Protein AF-A0A1Q5F038-F1 (afdb_monomer_lite)

Radius of gyration: 23.94 Å; chains: 1; bounding box: 42×22×82 Å

Sequence (68 aa):
MSTDLKTIEPPLPGTAVERRPAPVVRCRRCHRPLHSPESRWEKLGRHCADAPERTRVYVIDQDQLPGT

Foldseek 3Di:
DDDPPPPPPDDDVPPPDDPDPDPFQAAPPPRHTDDDPVCSVVSHDPVRVPDDDDDDDDPDDDDDDDDD

Structure (mmCIF, N/CA/C/O backbone):
data_AF-A0A1Q5F038-F1
#
_entry.id   AF-A0A1Q5F038-F1
#
loop_
_atom_site.group_PDB
_atom_site.id
_atom_site.type_symbol
_atom_site.label_atom_id
_atom_site.label_alt_id
_atom_site.label_comp_id
_atom_site.label_asym_id
_atom_site.label_entity_id
_atom_site.label_seq_id
_atom_site.pdbx_PDB_ins_code
_atom_site.Cartn_x
_atom_site.Cartn_y
_atom_site.Cartn_z
_atom_site.occupancy
_atom_site.B_iso_or_equiv
_atom_site.auth_seq_id
_atom_site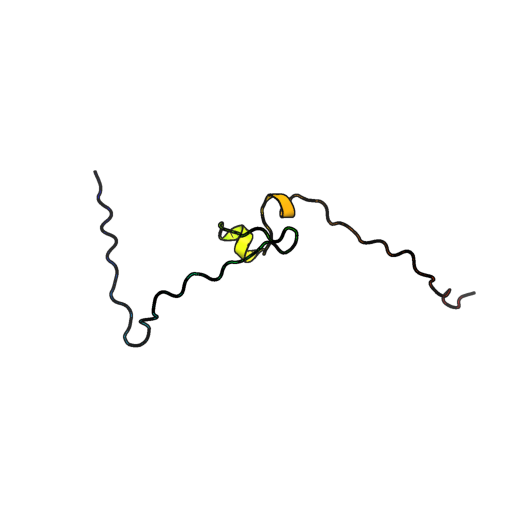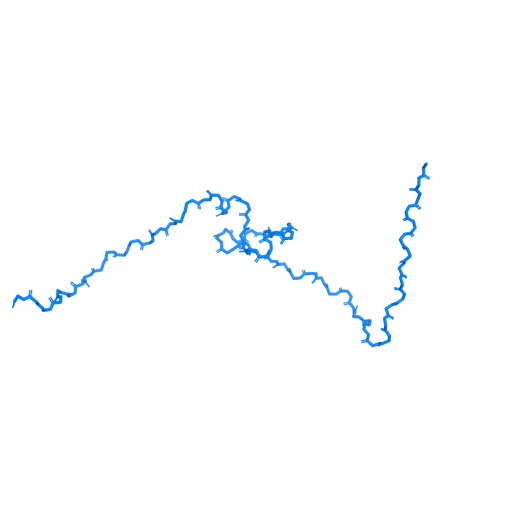.auth_comp_id
_atom_site.auth_asym_id
_atom_site.auth_atom_id
_atom_site.pdbx_PDB_model_num
ATOM 1 N N . MET A 1 1 ? 0.906 8.124 -41.488 1.00 39.62 1 MET A N 1
ATOM 2 C CA . MET A 1 1 ? 1.354 6.889 -40.813 1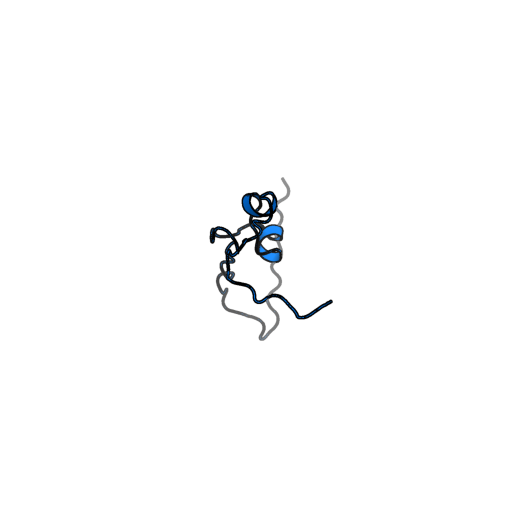.00 39.62 1 MET A CA 1
ATOM 3 C C . MET A 1 1 ? 2.728 7.174 -40.224 1.00 39.62 1 MET A C 1
ATOM 5 O O . MET A 1 1 ? 3.720 6.989 -40.912 1.00 39.62 1 MET A O 1
ATOM 9 N N . SER A 1 2 ? 2.785 7.758 -39.024 1.00 43.59 2 SER A N 1
ATOM 10 C CA . SER A 1 2 ? 4.055 8.152 -38.398 1.00 43.59 2 SER A CA 1
ATOM 11 C C . SER A 1 2 ? 4.598 6.979 -37.592 1.00 43.59 2 SER A C 1
ATOM 13 O O . SER A 1 2 ? 4.023 6.603 -36.575 1.00 43.59 2 SER A O 1
ATOM 15 N N . THR A 1 3 ? 5.669 6.360 -38.081 1.00 53.72 3 THR A N 1
ATOM 16 C CA . THR A 1 3 ? 6.438 5.363 -37.336 1.00 53.72 3 THR A CA 1
ATOM 17 C C . THR A 1 3 ? 7.359 6.094 -36.369 1.00 53.72 3 THR A C 1
ATOM 19 O O . THR A 1 3 ? 8.370 6.660 -36.780 1.00 53.72 3 THR A O 1
ATOM 22 N N . ASP A 1 4 ? 6.982 6.094 -35.094 1.00 55.44 4 ASP A N 1
ATOM 23 C CA . ASP A 1 4 ? 7.789 6.584 -33.977 1.00 55.44 4 ASP A CA 1
ATOM 24 C C . ASP A 1 4 ? 9.005 5.652 -33.797 1.00 55.44 4 ASP A C 1
ATOM 26 O O . ASP A 1 4 ? 8.985 4.666 -33.055 1.00 55.44 4 ASP A O 1
ATOM 30 N N . LEU A 1 5 ? 10.062 5.903 -34.574 1.00 58.50 5 LEU A N 1
ATOM 31 C CA . LEU A 1 5 ? 11.378 5.306 -34.372 1.00 58.50 5 LEU A CA 1
ATOM 32 C C . LEU A 1 5 ? 11.952 5.917 -33.097 1.00 58.50 5 LEU A C 1
ATOM 34 O O . LEU A 1 5 ? 12.642 6.932 -33.117 1.00 58.50 5 LEU A O 1
ATOM 38 N N . LYS A 1 6 ? 11.624 5.295 -31.967 1.00 61.44 6 LYS A N 1
ATOM 39 C CA . LYS A 1 6 ? 12.222 5.595 -30.674 1.00 61.44 6 LYS A CA 1
ATOM 40 C C . LYS A 1 6 ? 13.718 5.290 -30.773 1.00 61.44 6 LYS A C 1
ATOM 42 O O . LYS A 1 6 ? 14.119 4.142 -30.603 1.00 61.44 6 LYS A O 1
ATOM 47 N N . THR A 1 7 ? 14.530 6.293 -31.099 1.00 59.84 7 THR A N 1
ATOM 48 C CA . THR A 1 7 ? 15.992 6.212 -31.040 1.00 59.84 7 THR A CA 1
ATOM 49 C C . THR A 1 7 ? 16.370 5.814 -29.621 1.00 59.84 7 THR A C 1
ATOM 51 O O . THR A 1 7 ? 16.213 6.588 -28.680 1.00 59.84 7 THR A O 1
ATOM 54 N N . ILE A 1 8 ? 16.785 4.562 -29.447 1.00 69.69 8 ILE A N 1
ATOM 55 C CA . ILE A 1 8 ? 17.269 4.064 -28.165 1.00 69.69 8 ILE A CA 1
ATOM 56 C C . ILE A 1 8 ? 18.739 4.461 -28.121 1.00 69.69 8 ILE A C 1
ATOM 58 O O . ILE A 1 8 ? 19.573 3.795 -28.732 1.00 69.69 8 ILE A O 1
ATOM 62 N N . GLU A 1 9 ? 19.046 5.585 -27.475 1.00 75.00 9 GLU A N 1
ATOM 63 C CA . GLU A 1 9 ? 20.436 5.960 -27.223 1.00 75.00 9 GLU A CA 1
ATOM 64 C C . GLU A 1 9 ? 21.163 4.806 -26.513 1.00 75.00 9 GLU A C 1
ATOM 66 O O . GLU A 1 9 ? 20.587 4.166 -25.619 1.00 75.00 9 GLU A O 1
ATOM 71 N N . PRO A 1 10 ? 22.408 4.496 -26.916 1.00 75.31 10 PRO A N 1
ATOM 72 C CA . PRO A 1 10 ? 23.190 3.480 -26.237 1.00 75.31 10 PRO A CA 1
ATOM 73 C C . PRO A 1 10 ? 23.404 3.889 -24.770 1.00 75.31 10 PRO A C 1
ATOM 75 O O . PRO A 1 10 ? 23.620 5.069 -24.484 1.00 75.31 10 PRO A O 1
ATOM 78 N N . PRO A 1 11 ? 23.328 2.937 -23.822 1.00 73.88 11 PRO A N 1
ATOM 79 C CA . PRO A 1 11 ? 23.526 3.238 -22.411 1.00 73.88 11 PRO A CA 1
ATOM 80 C C . PRO A 1 11 ? 24.928 3.809 -22.180 1.00 73.88 11 PRO A C 1
ATOM 82 O O . PRO A 1 11 ? 25.886 3.420 -22.851 1.00 73.88 11 PRO A O 1
ATOM 85 N N . LEU A 1 12 ? 25.050 4.704 -21.198 1.00 81.56 12 LEU A N 1
ATOM 86 C CA . LEU A 1 12 ? 26.343 5.243 -20.790 1.00 81.56 12 LEU A CA 1
ATOM 87 C C . LEU A 1 12 ? 27.289 4.094 -20.374 1.00 81.56 12 LEU A C 1
ATOM 89 O O . LEU A 1 12 ? 26.845 3.083 -19.811 1.00 81.56 12 LEU A O 1
ATOM 93 N N . PRO A 1 13 ? 28.603 4.215 -20.636 1.00 79.12 13 PRO A N 1
ATOM 94 C CA . PRO A 1 13 ? 29.570 3.196 -20.244 1.00 79.12 13 PRO A CA 1
ATOM 95 C C . PRO A 1 13 ? 29.516 2.966 -18.726 1.00 79.12 13 PRO A C 1
ATOM 97 O O . PRO A 1 13 ? 29.579 3.907 -17.940 1.00 79.12 13 PRO A O 1
ATOM 100 N N . GLY A 1 14 ? 29.353 1.706 -18.312 1.00 78.12 14 GLY A N 1
ATOM 101 C CA . GLY A 1 14 ? 29.196 1.319 -16.902 1.00 78.12 14 GLY A CA 1
ATOM 102 C C . GLY A 1 14 ? 27.772 1.427 -16.336 1.00 78.12 14 GLY A C 1
ATOM 103 O O . GLY A 1 14 ? 27.535 0.948 -15.231 1.00 78.12 14 GLY A O 1
ATOM 104 N N . THR A 1 15 ? 26.801 1.978 -17.078 1.00 74.00 15 THR A N 1
ATOM 105 C CA . THR A 1 15 ? 25.376 2.006 -16.678 1.00 74.00 15 THR A CA 1
ATOM 106 C C . THR A 1 15 ? 24.538 0.950 -17.395 1.00 74.00 15 THR A C 1
ATOM 108 O O . THR A 1 15 ? 23.309 0.959 -17.305 1.00 74.00 15 THR A O 1
ATOM 111 N N . ALA A 1 16 ? 25.184 0.052 -18.141 1.00 74.06 16 ALA A N 1
ATOM 112 C CA . ALA A 1 16 ? 24.541 -1.112 -18.724 1.00 74.06 16 ALA A CA 1
ATOM 113 C C . ALA A 1 16 ? 24.171 -2.084 -17.595 1.00 74.06 16 ALA A C 1
ATOM 115 O O . ALA A 1 16 ? 24.969 -2.917 -17.175 1.00 74.06 16 ALA A O 1
ATOM 116 N N . VAL A 1 17 ? 22.959 -1.939 -17.068 1.00 70.75 17 VAL A N 1
ATOM 117 C CA . VAL A 1 17 ? 22.398 -2.885 -16.105 1.00 70.75 17 VAL A CA 1
ATOM 11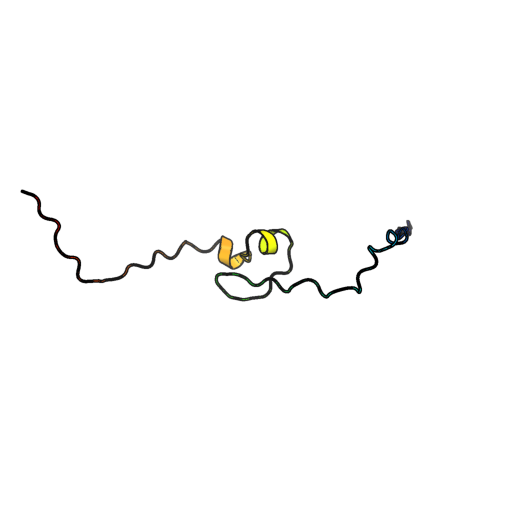8 C C . VAL A 1 17 ? 21.672 -3.968 -16.897 1.00 70.75 17 VAL A C 1
ATOM 120 O O . VAL A 1 17 ? 20.850 -3.644 -17.762 1.00 70.75 17 VAL A O 1
ATOM 123 N N . GLU A 1 18 ? 21.935 -5.248 -16.608 1.00 75.75 18 GLU A N 1
ATOM 124 C CA . GLU A 1 18 ? 21.039 -6.319 -17.057 1.00 75.75 18 GLU A CA 1
ATOM 125 C C . GLU A 1 18 ? 19.613 -5.940 -16.657 1.00 75.75 18 GLU A C 1
ATOM 127 O O . GLU A 1 18 ? 19.388 -5.480 -15.534 1.00 75.75 18 GLU A O 1
ATOM 132 N N . ARG A 1 19 ? 18.651 -6.062 -17.583 1.00 68.81 19 ARG A N 1
ATOM 133 C CA . ARG A 1 19 ? 17.260 -5.654 -17.344 1.00 68.81 19 ARG A CA 1
ATOM 134 C C . ARG A 1 19 ? 16.693 -6.433 -16.161 1.00 68.81 19 ARG A C 1
ATOM 136 O O . ARG A 1 19 ? 16.123 -7.509 -16.324 1.00 68.81 19 ARG A O 1
ATOM 143 N N . ARG A 1 20 ? 16.826 -5.874 -14.960 1.00 67.88 20 ARG A N 1
ATOM 144 C CA . ARG A 1 20 ? 16.244 -6.445 -13.757 1.00 67.88 20 ARG A CA 1
ATOM 145 C C . ARG A 1 20 ? 14.732 -6.288 -13.880 1.00 67.88 20 ARG A C 1
ATOM 147 O O . ARG A 1 20 ? 14.275 -5.170 -14.144 1.00 67.88 20 ARG A O 1
ATOM 154 N N . PRO A 1 21 ? 13.942 -7.361 -13.709 1.00 68.69 21 PRO A N 1
ATOM 155 C CA . PRO A 1 21 ? 12.498 -7.223 -13.691 1.00 68.69 21 PRO A CA 1
ATOM 156 C C . PRO A 1 21 ? 12.121 -6.174 -12.646 1.00 68.69 21 PRO A C 1
ATOM 158 O O . PRO A 1 21 ? 12.659 -6.169 -11.534 1.00 68.69 21 PRO A O 1
ATOM 161 N N . ALA A 1 22 ? 11.240 -5.248 -13.033 1.00 71.62 22 ALA A N 1
ATOM 162 C CA . ALA A 1 22 ? 10.787 -4.204 -12.130 1.00 71.62 22 ALA A CA 1
ATOM 163 C C . ALA A 1 22 ? 10.254 -4.860 -10.842 1.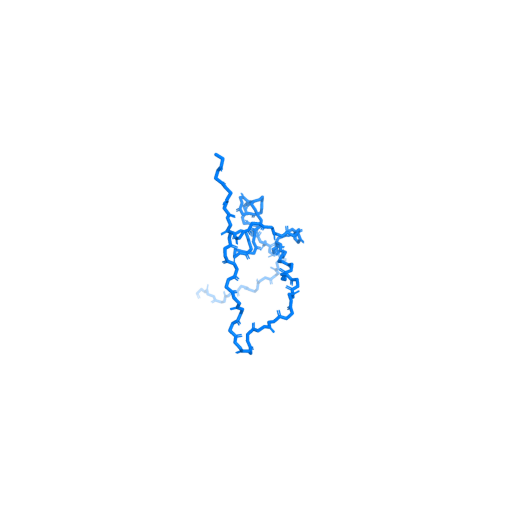00 71.62 22 ALA A C 1
ATOM 165 O O . ALA A 1 22 ? 9.498 -5.833 -10.931 1.00 71.62 22 ALA A O 1
ATOM 166 N N . PRO A 1 23 ? 10.635 -4.365 -9.651 1.00 79.12 23 PRO A N 1
ATOM 167 C CA . PRO A 1 23 ? 10.181 -4.959 -8.405 1.00 79.12 23 PRO A CA 1
ATOM 168 C C . PRO A 1 23 ? 8.652 -4.942 -8.355 1.00 79.12 23 PRO A C 1
ATOM 170 O O . PRO A 1 23 ? 8.023 -3.896 -8.552 1.00 79.12 23 PRO A O 1
ATOM 173 N N . VAL A 1 24 ? 8.059 -6.113 -8.103 1.00 89.12 24 VAL A N 1
ATOM 174 C CA . VAL A 1 24 ? 6.607 -6.268 -7.978 1.00 89.12 24 VAL A CA 1
ATOM 175 C C . VAL A 1 24 ? 6.168 -5.581 -6.692 1.00 89.12 24 VAL A C 1
ATOM 177 O O . VAL A 1 24 ? 6.353 -6.099 -5.592 1.00 89.12 24 VAL A O 1
ATOM 180 N N . VAL A 1 25 ? 5.580 -4.396 -6.827 1.00 93.06 25 VAL A N 1
ATOM 181 C CA . VAL A 1 25 ? 4.996 -3.673 -5.696 1.00 93.06 25 VAL A CA 1
ATOM 182 C C . VAL A 1 25 ? 3.601 -4.233 -5.434 1.00 93.06 25 VAL A C 1
ATOM 184 O O . VAL A 1 25 ? 2.818 -4.435 -6.362 1.00 93.06 25 VAL A O 1
ATOM 187 N N . ARG A 1 26 ? 3.281 -4.488 -4.165 1.00 95.50 26 ARG A N 1
ATOM 188 C CA . ARG A 1 26 ? 1.976 -4.998 -3.729 1.00 95.50 26 ARG A CA 1
ATOM 189 C C . ARG A 1 26 ? 1.237 -3.962 -2.893 1.00 95.50 26 ARG A C 1
ATOM 191 O O . ARG A 1 26 ? 1.855 -3.170 -2.186 1.00 95.50 26 ARG A O 1
ATOM 198 N N . CYS A 1 27 ? -0.090 -3.998 -2.946 1.00 95.06 27 CYS A N 1
ATOM 199 C CA . CYS A 1 27 ? -0.941 -3.174 -2.100 1.00 95.06 27 CYS A CA 1
ATOM 200 C C . CYS A 1 27 ? -0.726 -3.506 -0.620 1.00 95.06 27 CYS A C 1
ATOM 202 O O . CYS A 1 27 ? -0.826 -4.667 -0.230 1.00 95.06 27 CYS A O 1
ATOM 204 N N . ARG A 1 28 ? -0.529 -2.4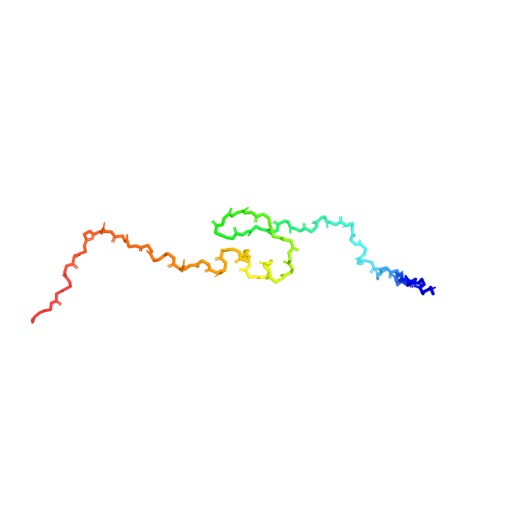89 0.224 1.00 92.81 28 ARG A N 1
ATOM 205 C CA . ARG A 1 28 ? -0.372 -2.670 1.676 1.00 92.81 28 ARG A CA 1
ATOM 206 C C . ARG A 1 28 ? -1.623 -3.200 2.391 1.00 92.81 28 ARG A C 1
ATOM 208 O O . ARG A 1 28 ? -1.496 -3.709 3.494 1.00 92.81 28 ARG A O 1
ATOM 215 N N . ARG A 1 29 ? -2.816 -3.060 1.790 1.00 90.56 29 ARG A N 1
ATOM 216 C CA . ARG A 1 29 ? -4.097 -3.519 2.369 1.00 90.56 29 ARG A CA 1
ATOM 217 C C . ARG A 1 29 ? -4.509 -4.908 1.875 1.00 90.56 29 ARG A C 1
ATOM 219 O O . ARG A 1 29 ? -4.808 -5.771 2.685 1.00 90.56 29 ARG A O 1
ATOM 226 N N . CYS A 1 30 ? -4.548 -5.127 0.558 1.00 93.00 30 CYS A N 1
ATOM 227 C CA . CYS A 1 30 ? -5.061 -6.377 -0.025 1.00 93.00 30 CYS A CA 1
ATOM 228 C C . CYS A 1 30 ? -3.982 -7.288 -0.631 1.00 93.00 30 CYS A C 1
ATOM 230 O O . CYS A 1 30 ? -4.314 -8.332 -1.185 1.00 93.00 30 CYS A O 1
ATOM 232 N N . HIS A 1 31 ? -2.709 -6.882 -0.590 1.00 94.31 31 HIS A N 1
ATOM 233 C CA . HIS A 1 31 ? -1.549 -7.619 -1.115 1.00 94.31 31 HIS A CA 1
ATOM 234 C C . HIS A 1 31 ? -1.577 -7.968 -2.614 1.00 94.31 31 HIS A C 1
ATOM 236 O O . HIS A 1 31 ? -0.664 -8.635 -3.104 1.00 94.31 31 HIS A O 1
ATOM 242 N N . ARG A 1 32 ? -2.563 -7.470 -3.370 1.00 94.00 32 ARG A N 1
ATOM 243 C CA . ARG A 1 32 ? -2.612 -7.607 -4.831 1.00 94.00 32 ARG A CA 1
ATOM 244 C C . ARG A 1 32 ? -1.475 -6.813 -5.494 1.00 94.00 32 ARG A C 1
ATOM 246 O O . ARG A 1 32 ? -1.091 -5.765 -4.964 1.00 94.00 32 ARG A O 1
ATOM 253 N N . PRO A 1 33 ? -0.927 -7.293 -6.624 1.00 94.44 33 PRO A N 1
ATOM 254 C CA . PRO A 1 33 ? 0.098 -6.571 -7.373 1.00 94.44 33 PRO A CA 1
ATOM 255 C C . PRO A 1 33 ? -0.434 -5.229 -7.895 1.00 94.44 33 PRO A C 1
ATOM 257 O O . PRO A 1 33 ? -1.602 -5.109 -8.262 1.00 94.44 33 PRO A O 1
ATOM 260 N N . LEU A 1 34 ? 0.434 -4.218 -7.901 1.00 94.44 34 LEU A N 1
ATOM 261 C CA . LEU A 1 34 ? 0.140 -2.868 -8.375 1.00 94.44 34 LEU A CA 1
ATOM 262 C C . LEU A 1 34 ? 0.858 -2.614 -9.699 1.00 94.44 34 LEU A C 1
ATOM 264 O O . LEU A 1 34 ? 2.081 -2.739 -9.780 1.00 94.44 34 LEU A O 1
ATOM 268 N N . HIS A 1 35 ? 0.088 -2.235 -10.719 1.00 90.25 35 HIS A N 1
ATOM 269 C CA . HIS A 1 35 ? 0.589 -2.039 -12.081 1.00 90.25 35 HIS A CA 1
ATOM 270 C C . HIS A 1 35 ? 0.718 -0.560 -12.469 1.00 90.25 35 HIS A C 1
ATOM 272 O O . HIS A 1 35 ? 1.664 -0.210 -13.171 1.00 90.25 35 HIS A O 1
ATOM 278 N N . SER A 1 36 ? -0.183 0.308 -11.993 1.00 90.81 36 SER A N 1
ATOM 279 C CA . SER A 1 36 ? -0.127 1.747 -12.273 1.00 90.81 36 SER A CA 1
ATOM 280 C C . SER A 1 36 ? 0.961 2.447 -11.442 1.00 90.81 36 SER A C 1
ATOM 282 O O . SER A 1 36 ? 1.151 2.097 -10.269 1.00 90.81 36 SER A O 1
ATOM 284 N N . PRO A 1 37 ? 1.687 3.426 -12.010 1.00 90.62 37 PRO A N 1
ATOM 285 C CA . PRO A 1 37 ? 2.701 4.197 -11.289 1.00 90.62 37 PRO A CA 1
ATOM 286 C C . PRO A 1 37 ? 2.170 4.850 -10.008 1.00 90.62 37 PRO A C 1
ATOM 288 O O . PRO A 1 37 ? 2.802 4.728 -8.960 1.00 90.62 37 PRO A O 1
ATOM 291 N N . GLU A 1 38 ? 0.981 5.448 -10.069 1.00 90.25 38 GLU A N 1
ATOM 292 C CA . GLU A 1 38 ? 0.351 6.176 -8.965 1.00 90.25 38 GLU A CA 1
ATOM 293 C C . GLU A 1 38 ? 0.109 5.237 -7.779 1.00 90.25 38 GLU A C 1
ATOM 295 O O . GLU A 1 38 ? 0.591 5.470 -6.671 1.00 90.25 38 GLU A O 1
ATOM 300 N N . SER A 1 39 ? -0.524 4.086 -8.030 1.00 92.19 39 SER A N 1
ATOM 301 C CA . SER A 1 39 ? -0.767 3.092 -6.983 1.00 92.19 39 SER A CA 1
ATOM 302 C C . SER A 1 39 ? 0.534 2.531 -6.407 1.00 92.19 39 SER A C 1
ATOM 304 O O . SER A 1 39 ? 0.613 2.255 -5.208 1.00 92.19 39 SER A O 1
ATOM 306 N N . ARG A 1 40 ? 1.575 2.352 -7.233 1.00 91.19 40 ARG A N 1
ATOM 307 C CA . ARG A 1 40 ? 2.888 1.878 -6.767 1.00 91.19 40 ARG A CA 1
ATOM 308 C C . ARG A 1 40 ? 3.550 2.876 -5.820 1.00 91.19 40 ARG A C 1
ATOM 310 O O . ARG A 1 40 ? 4.116 2.432 -4.820 1.00 91.19 40 ARG A O 1
ATOM 317 N N . TRP A 1 41 ? 3.479 4.174 -6.109 1.00 91.38 41 TRP A N 1
ATOM 318 C CA . TRP A 1 41 ? 4.010 5.226 -5.238 1.00 91.38 41 TRP A CA 1
ATOM 319 C C . TRP A 1 41 ? 3.269 5.288 -3.902 1.00 91.38 41 TRP A C 1
ATOM 321 O O . TRP A 1 41 ? 3.905 5.310 -2.851 1.00 91.38 41 TRP A O 1
ATOM 331 N N . GLU A 1 42 ? 1.943 5.184 -3.924 1.00 92.06 42 GLU A N 1
ATOM 332 C CA . GLU A 1 42 ? 1.108 5.186 -2.714 1.00 92.06 42 GLU A CA 1
ATOM 333 C C . GLU A 1 42 ? 1.142 3.858 -1.939 1.00 92.06 42 GLU A C 1
ATOM 335 O O . GLU A 1 42 ? 0.672 3.764 -0.801 1.00 92.06 42 GLU A O 1
ATOM 340 N N . LYS A 1 43 ? 1.674 2.795 -2.557 1.00 92.75 43 LYS A N 1
ATOM 341 C CA . LYS A 1 43 ? 1.581 1.401 -2.084 1.00 92.75 43 LYS A CA 1
ATOM 342 C C . LYS A 1 43 ? 0.133 0.981 -1.800 1.00 92.75 43 LYS A C 1
ATOM 344 O O . LYS A 1 43 ? -0.130 0.111 -0.960 1.00 92.75 43 LYS A O 1
ATOM 349 N N . LEU A 1 44 ? -0.819 1.571 -2.515 1.00 94.12 44 LEU A N 1
ATOM 350 C CA . LEU A 1 44 ? -2.248 1.389 -2.313 1.00 94.12 44 LEU A CA 1
ATOM 351 C C . LEU A 1 44 ? -2.933 1.284 -3.677 1.00 94.12 44 LEU A C 1
ATOM 353 O O . LEU A 1 44 ? -2.776 2.142 -4.533 1.00 94.12 44 LEU A O 1
ATOM 357 N N . GLY A 1 45 ? -3.650 0.183 -3.913 1.00 93.38 45 GLY A N 1
ATOM 358 C CA . GLY A 1 45 ? -4.427 0.037 -5.144 1.00 93.38 45 GLY A CA 1
ATOM 359 C C . GLY A 1 45 ? -5.702 0.869 -5.066 1.00 93.38 45 GLY A C 1
ATOM 360 O O . GLY A 1 45 ? -6.234 1.034 -3.971 1.00 93.38 45 GLY A O 1
ATOM 361 N N . ARG A 1 46 ? -6.229 1.305 -6.216 1.00 88.62 46 ARG A N 1
ATOM 362 C CA . ARG A 1 46 ? -7.450 2.130 -6.333 1.00 88.62 46 ARG A CA 1
ATOM 363 C C . ARG A 1 46 ? -8.577 1.711 -5.380 1.00 88.62 46 ARG A C 1
ATOM 365 O O . ARG A 1 46 ? -8.975 2.474 -4.515 1.00 88.62 46 ARG A O 1
ATOM 372 N N . HIS A 1 47 ? -8.986 0.443 -5.436 1.00 86.69 47 HIS A N 1
ATOM 373 C CA . HIS A 1 47 ? -10.052 -0.091 -4.575 1.00 86.69 47 HIS A CA 1
ATOM 374 C C . HIS A 1 47 ? -9.776 0.015 -3.066 1.00 86.69 47 HIS A C 1
ATOM 376 O O . HIS A 1 47 ? -10.697 0.018 -2.261 1.00 86.69 47 HIS A O 1
ATOM 382 N N . CYS A 1 48 ? -8.506 0.020 -2.666 1.00 89.81 48 CYS A N 1
ATOM 383 C CA . CYS A 1 48 ? -8.096 0.136 -1.271 1.00 89.81 48 CYS A CA 1
ATOM 384 C C . CYS A 1 48 ? -7.871 1.586 -0.838 1.00 89.81 48 CYS A C 1
ATOM 386 O O . CYS A 1 48 ? -7.882 1.823 0.368 1.00 89.81 48 CYS A O 1
ATOM 388 N N . ALA A 1 49 ? -7.641 2.504 -1.778 1.00 87.56 49 ALA A N 1
ATOM 389 C CA . ALA A 1 49 ? -7.544 3.939 -1.527 1.00 87.56 49 ALA A CA 1
ATOM 390 C C . ALA A 1 49 ? -8.921 4.531 -1.216 1.00 87.56 49 ALA A C 1
ATOM 392 O O . ALA A 1 49 ? -9.064 5.241 -0.229 1.00 87.56 49 ALA A O 1
ATOM 393 N N . ASP A 1 50 ? -9.943 4.111 -1.965 1.00 85.44 50 ASP A N 1
ATOM 394 C CA . ASP A 1 50 ? -11.332 4.541 -1.760 1.00 85.44 50 ASP A CA 1
ATOM 395 C C . ASP A 1 50 ? -11.990 3.901 -0.519 1.00 85.44 50 ASP A C 1
ATOM 397 O O . ASP A 1 50 ? -13.092 4.272 -0.117 1.00 85.44 50 ASP A O 1
ATOM 401 N N . ALA A 1 51 ? -11.345 2.900 0.090 1.00 80.06 51 ALA A N 1
ATOM 402 C CA . ALA A 1 51 ? -11.894 2.200 1.244 1.00 80.06 51 ALA A CA 1
ATOM 403 C C . ALA A 1 51 ? -11.691 3.014 2.538 1.00 80.06 51 ALA A C 1
ATOM 405 O O . ALA A 1 51 ? -10.567 3.466 2.796 1.00 80.06 51 ALA A O 1
ATOM 406 N N . PRO A 1 52 ? -12.718 3.124 3.404 1.00 79.19 52 PRO A N 1
ATOM 407 C CA . PRO A 1 52 ? -12.606 3.858 4.658 1.00 79.19 52 PRO A CA 1
ATOM 408 C C . PRO A 1 52 ? -11.485 3.289 5.535 1.00 79.19 52 PRO A C 1
ATOM 410 O O . PRO A 1 52 ? -11.240 2.076 5.559 1.00 79.19 52 PRO A O 1
ATOM 413 N N . GLU A 1 53 ? -10.786 4.170 6.253 1.00 72.69 53 GLU A N 1
ATOM 414 C CA . GLU A 1 53 ? -9.784 3.766 7.238 1.00 72.69 53 GLU A CA 1
ATOM 415 C C . GLU A 1 53 ? -10.467 2.909 8.311 1.00 72.69 53 GLU A C 1
ATOM 417 O O . GLU A 1 53 ? -11.399 3.347 8.986 1.00 72.69 53 GLU A O 1
ATOM 422 N N . ARG A 1 54 ? -10.035 1.652 8.455 1.00 71.62 54 ARG A N 1
ATOM 423 C CA . ARG A 1 54 ? -10.530 0.794 9.533 1.00 71.62 54 ARG A CA 1
ATOM 424 C C . ARG A 1 54 ? -9.786 1.149 10.811 1.00 71.62 54 ARG A C 1
ATOM 426 O O . ARG A 1 54 ? -8.691 0.635 11.041 1.00 71.62 54 ARG A O 1
ATOM 433 N N . THR A 1 55 ? -10.390 1.982 11.650 1.00 79.25 55 THR A N 1
ATOM 434 C CA . THR A 1 55 ? -9.925 2.174 13.025 1.00 79.25 55 THR A CA 1
ATOM 435 C C . THR A 1 55 ? -10.056 0.851 13.768 1.00 79.25 55 THR A C 1
ATOM 437 O O . THR A 1 55 ? -11.156 0.330 13.950 1.00 79.25 55 THR A O 1
ATOM 440 N N . ARG A 1 56 ? -8.924 0.267 14.164 1.00 80.38 56 ARG A N 1
ATOM 441 C CA . ARG A 1 56 ? -8.927 -0.916 15.026 1.00 80.38 56 ARG A CA 1
ATOM 442 C C . ARG A 1 56 ? -9.186 -0.449 16.450 1.00 80.38 56 ARG A C 1
ATOM 444 O O . ARG A 1 56 ? -8.329 0.197 17.043 1.00 80.38 56 ARG A O 1
ATOM 451 N N . VAL A 1 57 ? -10.369 -0.755 16.966 1.00 84.44 57 VAL A N 1
ATOM 452 C CA . VAL A 1 57 ? -10.687 -0.573 18.382 1.00 84.44 57 VAL A CA 1
ATOM 453 C C . VAL A 1 57 ? -10.273 -1.848 19.098 1.00 84.44 57 VAL A C 1
ATOM 455 O O . VAL A 1 57 ? -10.751 -2.931 18.761 1.00 84.44 57 VAL A O 1
ATOM 458 N N . TYR A 1 58 ? -9.360 -1.720 20.051 1.00 84.44 58 TYR A N 1
ATOM 459 C CA . TYR A 1 58 ? -8.974 -2.819 20.922 1.00 84.44 58 TYR A CA 1
ATOM 460 C C . TYR A 1 58 ? -9.695 -2.625 22.248 1.00 84.44 58 TYR A C 1
ATOM 462 O O . TYR A 1 58 ? -9.510 -1.603 22.904 1.00 84.44 58 TYR A O 1
ATOM 470 N N . VAL A 1 59 ? -10.534 -3.591 22.618 1.00 86.25 59 VAL A N 1
ATOM 471 C CA . VAL A 1 59 ? -11.088 -3.656 23.970 1.00 86.25 59 VAL A CA 1
ATOM 472 C C . VAL A 1 59 ? -9.992 -4.251 24.843 1.00 86.25 59 VAL A C 1
ATOM 474 O O . VAL A 1 59 ? -9.705 -5.442 24.748 1.00 86.25 59 VAL A O 1
ATOM 477 N N . ILE A 1 60 ? -9.323 -3.396 25.606 1.00 88.44 60 ILE A N 1
ATOM 478 C CA . ILE A 1 60 ? -8.311 -3.777 26.589 1.00 88.44 60 ILE A CA 1
ATOM 479 C C . ILE A 1 60 ? -8.689 -3.163 27.929 1.00 88.44 60 ILE A C 1
ATOM 481 O O . ILE A 1 60 ? -9.262 -2.071 27.958 1.00 88.44 60 ILE A O 1
ATOM 485 N N . ASP A 1 61 ? -8.352 -3.850 29.018 1.00 88.56 61 ASP A N 1
ATOM 486 C CA . ASP A 1 61 ? -8.407 -3.237 30.340 1.00 88.56 61 ASP A CA 1
ATOM 487 C C . ASP A 1 61 ? -7.397 -2.089 30.379 1.00 88.56 61 ASP A C 1
ATOM 489 O O . ASP A 1 61 ? -6.200 -2.279 30.148 1.00 88.56 61 ASP A O 1
ATOM 493 N N . GLN A 1 62 ? -7.905 -0.878 30.593 1.00 86.06 62 GLN A N 1
ATOM 494 C CA . GLN A 1 62 ? -7.099 0.318 30.790 1.00 86.06 62 GLN A CA 1
ATOM 495 C C . GLN A 1 62 ? -7.224 0.747 32.241 1.00 86.06 62 GLN A C 1
ATOM 497 O O . GLN A 1 62 ? -8.330 1.001 32.722 1.00 86.06 62 GLN A O 1
ATOM 502 N N . ASP A 1 63 ? -6.082 0.860 32.914 1.00 88.81 63 ASP A N 1
ATOM 503 C CA . ASP A 1 63 ? -6.034 1.439 34.248 1.00 88.81 63 ASP A CA 1
ATOM 504 C C . ASP A 1 63 ? -6.520 2.888 34.204 1.00 88.81 63 ASP A C 1
ATOM 506 O O . ASP A 1 63 ? -6.174 3.674 33.315 1.00 88.81 63 ASP A O 1
ATOM 510 N N . GLN A 1 64 ? -7.333 3.247 35.191 1.00 87.25 64 GLN A N 1
ATOM 511 C CA . GLN A 1 64 ? -7.811 4.609 35.338 1.00 87.25 64 GLN A CA 1
ATOM 512 C C . GLN A 1 64 ? -6.647 5.490 35.806 1.00 87.25 64 GLN A C 1
ATOM 514 O O . GLN A 1 64 ? -6.032 5.226 36.840 1.00 87.25 64 GLN A O 1
ATOM 519 N N . LEU A 1 65 ? -6.326 6.536 35.041 1.00 85.56 65 LEU A N 1
ATOM 520 C CA . LEU A 1 65 ? -5.314 7.502 35.464 1.00 85.56 65 LEU A CA 1
ATOM 521 C C . LEU A 1 65 ? -5.777 8.216 36.748 1.00 85.56 65 LEU A C 1
ATOM 523 O O . LEU A 1 65 ? -6.952 8.583 36.842 1.00 85.56 65 LEU A O 1
ATOM 527 N N . PRO A 1 66 ? -4.883 8.439 37.727 1.00 82.75 66 PRO A N 1
ATOM 528 C CA . PRO A 1 66 ? -5.248 9.109 38.967 1.00 82.75 66 PRO A CA 1
ATOM 529 C C . PRO A 1 66 ? -5.602 10.579 38.703 1.00 82.75 66 PRO A C 1
ATOM 531 O O . PRO A 1 66 ? -4.813 11.316 38.111 1.00 82.75 66 PRO A O 1
ATOM 534 N N . GLY A 1 67 ? -6.783 11.003 39.163 1.00 78.31 67 GLY A N 1
ATOM 535 C CA . GLY A 1 67 ? -7.237 12.388 39.066 1.00 78.31 67 GLY A CA 1
ATOM 536 C C . GLY A 1 67 ? -8.608 12.629 39.700 1.00 78.31 67 GLY A C 1
ATOM 537 O O . GLY A 1 67 ? -9.630 12.432 39.048 1.00 78.31 67 GLY A O 1
ATOM 538 N N . THR A 1 68 ? -8.598 13.106 40.946 1.00 59.03 68 THR A N 1
ATOM 539 C CA . THR A 1 68 ? -9.591 14.033 41.521 1.00 59.03 68 THR A CA 1
ATOM 540 C C . THR A 1 68 ? -8.854 15.028 42.393 1.00 59.03 68 THR A C 1
ATOM 542 O O . THR A 1 68 ? -8.037 14.545 43.212 1.00 59.03 68 THR A O 1
#

pLDDT: mean 80.76, std 12.76, range [39.62, 95.5]

Secondary structure (DSSP, 8-state):
--------PPPPTT-----PPPP--B-TTT--B--SHHHHHHT--HHHHSSPP---------PPPP--